Protein AF-A0A2S9G7D3-F1 (afdb_monomer)

Structure (mmCIF, N/CA/C/O backbone):
data_AF-A0A2S9G7D3-F1
#
_entry.id   AF-A0A2S9G7D3-F1
#
loop_
_atom_site.group_PDB
_atom_site.id
_atom_site.type_symbol
_atom_site.label_atom_id
_atom_site.label_alt_id
_atom_site.label_comp_id
_atom_site.label_asym_id
_atom_site.label_entity_id
_atom_site.label_seq_id
_atom_site.pdbx_PDB_ins_code
_atom_site.Cartn_x
_atom_site.Cartn_y
_atom_site.Cartn_z
_atom_site.occupancy
_atom_site.B_iso_or_equiv
_atom_site.auth_seq_id
_atom_site.auth_comp_id
_atom_site.auth_asym_id
_atom_site.auth_atom_id
_atom_site.pdbx_PDB_model_num
ATOM 1 N N . LEU A 1 1 ? -0.017 -9.501 -10.281 1.00 82.31 1 LEU A N 1
ATOM 2 C CA . LEU A 1 1 ? 1.269 -9.553 -9.528 1.00 82.31 1 LEU A CA 1
ATOM 3 C C . LEU A 1 1 ? 2.365 -10.360 -10.248 1.00 82.31 1 LEU A C 1
ATOM 5 O O . LEU A 1 1 ? 3.392 -10.679 -9.654 1.00 82.31 1 LEU A O 1
ATOM 9 N N . GLU A 1 2 ? 2.198 -10.610 -11.549 1.00 85.75 2 GLU A N 1
ATOM 10 C CA . GLU A 1 2 ? 3.141 -11.353 -12.394 1.00 85.75 2 GLU A CA 1
ATOM 11 C C . GLU A 1 2 ? 4.531 -10.708 -12.473 1.00 85.75 2 GLU A C 1
ATOM 13 O O . GLU A 1 2 ? 5.531 -11.374 -12.236 1.00 85.75 2 GLU A O 1
ATOM 18 N N . TYR A 1 3 ? 4.610 -9.385 -12.640 1.00 89.06 3 TYR A N 1
ATOM 19 C CA . TYR A 1 3 ? 5.899 -8.687 -12.677 1.00 89.06 3 TYR A CA 1
ATOM 20 C C . TYR A 1 3 ? 6.752 -8.952 -11.423 1.00 89.06 3 TYR A C 1
ATOM 22 O O . TYR A 1 3 ? 7.928 -9.299 -11.516 1.00 89.06 3 TYR A O 1
ATOM 30 N N . SER A 1 4 ? 6.153 -8.853 -10.232 1.00 89.50 4 SER A N 1
ATOM 31 C CA . SER A 1 4 ? 6.829 -9.180 -8.972 1.00 89.50 4 SER A CA 1
ATOM 32 C C . SER A 1 4 ? 7.192 -10.663 -8.869 1.00 89.50 4 SER A C 1
ATOM 34 O O . SER A 1 4 ? 8.219 -10.988 -8.282 1.00 89.50 4 SER A O 1
ATOM 36 N N . ARG A 1 5 ? 6.375 -11.567 -9.425 1.00 86.94 5 ARG A N 1
ATOM 37 C CA . ARG A 1 5 ? 6.662 -13.009 -9.451 1.00 86.94 5 ARG A CA 1
ATOM 38 C C . ARG A 1 5 ? 7.941 -13.308 -10.230 1.00 86.94 5 ARG A C 1
ATOM 40 O O . ARG A 1 5 ? 8.714 -14.142 -9.759 1.00 86.94 5 ARG A O 1
ATOM 47 N N . ASP A 1 6 ? 8.140 -12.620 -11.349 1.00 91.25 6 ASP A N 1
ATOM 48 C CA . ASP A 1 6 ? 9.212 -12.904 -12.305 1.00 91.25 6 ASP A CA 1
ATOM 49 C C . ASP A 1 6 ? 10.529 -12.185 -11.954 1.00 91.25 6 ASP A C 1
ATOM 51 O O . ASP A 1 6 ? 11.605 -12.669 -12.294 1.00 91.25 6 ASP A O 1
ATOM 55 N N . HIS A 1 7 ? 10.466 -11.060 -11.228 1.00 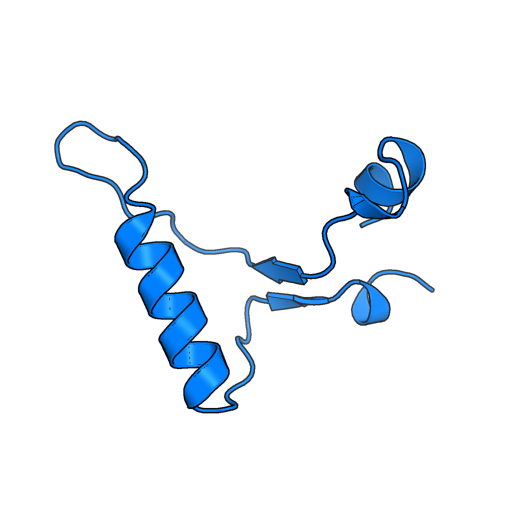93.50 7 HIS A N 1
ATOM 56 C CA . HIS A 1 7 ? 11.637 -10.215 -10.941 1.00 93.50 7 HIS A CA 1
ATOM 57 C C . HIS A 1 7 ? 12.115 -10.253 -9.483 1.00 93.50 7 HIS A C 1
ATOM 59 O O . HIS A 1 7 ? 13.196 -9.745 -9.183 1.00 93.50 7 HIS A O 1
ATOM 65 N N . LEU A 1 8 ? 11.328 -10.806 -8.554 1.00 93.88 8 LEU A N 1
ATOM 66 C CA . LEU A 1 8 ? 11.655 -10.806 -7.126 1.00 93.88 8 LEU A CA 1
ATOM 67 C C . LEU A 1 8 ? 11.781 -12.224 -6.571 1.00 93.88 8 LEU A C 1
ATOM 69 O O . LEU A 1 8 ? 10.989 -13.121 -6.873 1.00 93.88 8 LEU A O 1
ATOM 73 N N . ALA A 1 9 ? 12.749 -12.405 -5.669 1.00 94.12 9 ALA A N 1
ATOM 74 C CA . ALA A 1 9 ? 12.857 -13.621 -4.875 1.00 94.12 9 ALA A CA 1
ATOM 75 C C . ALA A 1 9 ? 11.563 -13.858 -4.063 1.00 94.12 9 ALA A C 1
ATOM 77 O O . ALA A 1 9 ? 10.913 -12.886 -3.669 1.00 94.12 9 ALA A O 1
ATOM 78 N N . PRO A 1 10 ? 11.182 -15.115 -3.756 1.00 90.19 10 PRO A N 1
ATOM 79 C CA . PRO A 1 10 ? 9.896 -15.439 -3.126 1.00 90.19 10 PRO A CA 1
ATOM 80 C C . PRO A 1 10 ? 9.559 -14.642 -1.860 1.00 90.19 10 PRO A C 1
ATOM 82 O O . PRO A 1 10 ? 8.402 -14.295 -1.644 1.00 90.19 10 PRO A O 1
ATOM 85 N N . TYR A 1 11 ? 10.566 -14.311 -1.051 1.00 91.56 11 TYR A N 1
ATOM 86 C CA . TYR A 1 11 ? 10.404 -13.560 0.196 1.00 91.56 11 TYR A CA 1
ATOM 87 C C . TYR A 1 11 ? 10.243 -12.041 0.001 1.00 91.56 11 TYR A C 1
ATOM 89 O O . TYR A 1 11 ? 9.836 -11.354 0.931 1.00 91.56 11 TYR A O 1
ATOM 97 N N . LEU A 1 12 ? 10.548 -11.513 -1.188 1.00 93.88 12 LEU A N 1
ATOM 98 C CA . LEU A 1 12 ? 10.357 -10.103 -1.550 1.00 93.88 12 LEU A CA 1
ATOM 99 C C . LEU A 1 12 ? 9.040 -9.860 -2.293 1.00 93.88 12 LEU A C 1
ATOM 101 O O . LEU A 1 12 ? 8.698 -8.715 -2.586 1.00 93.88 12 LEU A O 1
ATOM 105 N N . LYS A 1 13 ? 8.306 -10.923 -2.635 1.00 91.06 13 LYS A N 1
ATOM 106 C CA . LYS A 1 13 ? 7.063 -10.808 -3.395 1.00 91.06 13 LYS A CA 1
ATOM 107 C C . LYS A 1 13 ? 6.006 -10.085 -2.567 1.00 91.06 13 LYS A C 1
ATOM 109 O O . LYS A 1 13 ? 5.683 -10.481 -1.447 1.00 91.06 13 LYS A O 1
ATOM 114 N N . VAL A 1 14 ? 5.443 -9.039 -3.161 1.00 90.44 14 VAL A N 1
ATOM 115 C CA . VAL A 1 14 ? 4.312 -8.307 -2.594 1.00 90.44 14 VAL A CA 1
ATOM 116 C C . VAL A 1 14 ? 3.088 -9.222 -2.604 1.00 90.44 14 VAL A C 1
ATOM 118 O O . VAL A 1 14 ? 2.738 -9.783 -3.642 1.00 90.44 14 VAL A O 1
ATOM 121 N N . ARG A 1 15 ? 2.453 -9.390 -1.440 1.00 89.44 15 ARG A N 1
ATOM 122 C CA . ARG A 1 15 ? 1.275 -10.260 -1.277 1.00 89.44 15 ARG A CA 1
ATOM 123 C C . ARG A 1 15 ? -0.054 -9.525 -1.435 1.00 89.44 15 ARG A C 1
ATOM 125 O O . ARG A 1 15 ? -1.047 -10.157 -1.771 1.00 89.44 15 ARG A O 1
ATOM 132 N N . ARG A 1 16 ? -0.068 -8.220 -1.161 1.00 90.25 16 ARG A N 1
ATOM 133 C CA . ARG A 1 16 ? -1.248 -7.345 -1.158 1.00 90.25 16 ARG A CA 1
ATOM 134 C C . ARG A 1 16 ? -0.866 -6.014 -1.794 1.00 90.25 16 ARG A C 1
ATOM 136 O O . ARG A 1 16 ? 0.213 -5.498 -1.500 1.00 90.25 16 ARG A O 1
ATOM 143 N N . VAL A 1 17 ? -1.717 -5.484 -2.665 1.00 90.75 17 VAL A N 1
ATOM 144 C CA . VAL A 1 17 ? -1.538 -4.166 -3.286 1.00 90.75 17 VAL A CA 1
ATOM 145 C C . VAL A 1 17 ? -2.847 -3.389 -3.221 1.00 90.75 17 VAL A C 1
ATOM 147 O O . VAL A 1 17 ? -3.891 -3.921 -3.572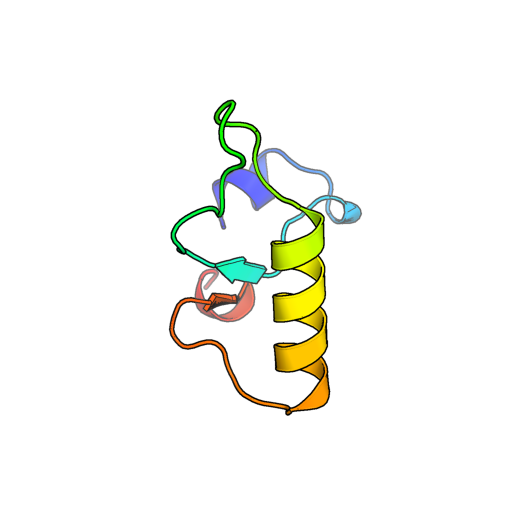 1.00 90.75 17 VAL A O 1
ATOM 150 N N . GLU A 1 18 ? -2.789 -2.136 -2.782 1.00 91.75 18 GLU A N 1
ATOM 151 C CA . GLU A 1 18 ? -3.937 -1.226 -2.730 1.00 91.75 18 GLU A CA 1
ATOM 152 C C . GLU A 1 18 ? -3.696 -0.057 -3.692 1.00 91.75 18 GLU A C 1
ATOM 154 O O . GLU A 1 18 ? -2.590 0.493 -3.745 1.00 91.75 18 GLU A O 1
ATOM 159 N N . PHE A 1 19 ? -4.730 0.341 -4.434 1.00 92.00 19 PHE A N 1
ATOM 160 C CA . PHE A 1 19 ? -4.729 1.600 -5.179 1.00 92.00 19 PHE A CA 1
ATOM 161 C C . PHE A 1 19 ? -5.458 2.667 -4.368 1.00 92.00 19 PHE A C 1
ATOM 163 O O . PHE A 1 19 ? -6.670 2.609 -4.189 1.00 92.00 19 PHE A O 1
ATOM 170 N N . PHE A 1 20 ? -4.703 3.644 -3.875 1.00 90.75 20 PHE A N 1
ATOM 171 C CA . PHE A 1 20 ? -5.213 4.706 -3.019 1.00 90.75 20 PHE A CA 1
ATOM 172 C C . PHE A 1 20 ? -4.413 5.995 -3.228 1.00 90.75 20 PHE A C 1
ATOM 174 O O . PHE A 1 20 ? -3.232 5.960 -3.594 1.00 90.75 20 PHE A O 1
ATOM 181 N N . ASP A 1 21 ? -5.042 7.138 -2.964 1.00 92.75 21 ASP A N 1
ATOM 182 C CA . ASP A 1 21 ? -4.373 8.433 -3.026 1.00 92.75 21 ASP A CA 1
ATOM 183 C C . ASP A 1 21 ? -3.336 8.563 -1.908 1.00 92.75 21 ASP A C 1
ATOM 185 O O . ASP A 1 21 ? -3.634 8.528 -0.716 1.00 92.75 21 ASP A O 1
ATOM 189 N N . LEU A 1 22 ? -2.070 8.730 -2.288 1.00 93.81 22 LEU A N 1
ATOM 190 C CA . LEU A 1 22 ? -0.982 8.750 -1.317 1.00 93.81 22 LEU A CA 1
ATOM 191 C C . LEU A 1 22 ? -1.001 10.054 -0.507 1.00 93.81 22 LEU A C 1
ATOM 193 O O . LEU A 1 22 ? -0.760 11.112 -1.095 1.00 93.81 22 LEU A O 1
ATOM 197 N N . PRO A 1 23 ? -1.163 10.013 0.833 1.00 94.50 23 PRO A N 1
ATOM 198 C CA . PRO A 1 23 ? -1.160 11.215 1.650 1.00 94.50 23 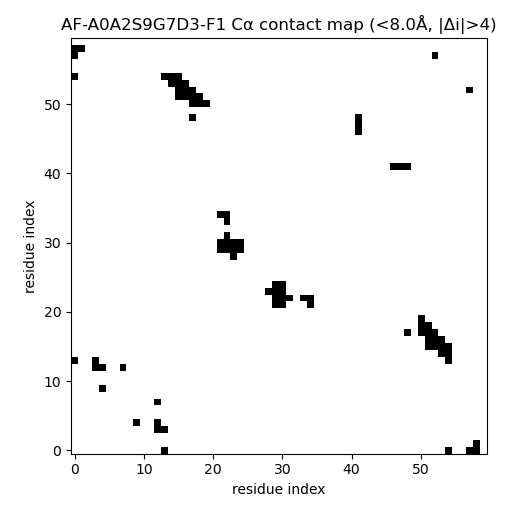PRO A CA 1
ATOM 199 C C . PRO A 1 23 ? 0.211 11.886 1.562 1.00 94.50 23 PRO A C 1
ATOM 201 O O . PRO A 1 23 ? 1.266 11.239 1.648 1.00 94.50 23 PRO A O 1
ATOM 204 N N . LYS A 1 24 ? 0.208 13.205 1.374 1.00 96.50 24 LYS A N 1
ATOM 205 C CA . LYS A 1 24 ? 1.416 14.011 1.184 1.00 96.50 24 LYS A CA 1
ATOM 206 C C . LYS A 1 24 ? 1.549 15.040 2.298 1.00 96.50 24 LYS A C 1
ATOM 208 O O . LYS A 1 24 ? 0.566 15.527 2.841 1.00 96.50 24 LYS A O 1
ATOM 213 N N . THR A 1 25 ? 2.782 15.397 2.634 1.00 94.44 25 THR A N 1
ATOM 214 C CA . THR A 1 25 ? 3.053 16.590 3.443 1.00 94.44 25 THR A CA 1
ATOM 215 C C . THR A 1 25 ? 2.914 17.856 2.597 1.00 94.44 25 THR A C 1
ATOM 217 O O . THR A 1 25 ? 2.899 17.781 1.370 1.00 94.44 25 THR A O 1
ATOM 220 N N . ILE A 1 26 ? 2.931 19.029 3.239 1.00 94.56 26 ILE A N 1
ATOM 221 C CA . ILE A 1 26 ? 2.973 20.339 2.558 1.00 94.56 26 ILE A CA 1
ATOM 222 C C . ILE A 1 26 ? 4.129 20.471 1.549 1.00 94.56 26 ILE A C 1
ATOM 224 O O . ILE A 1 26 ? 4.034 21.207 0.580 1.00 94.56 26 ILE A O 1
ATOM 228 N N . SER A 1 27 ? 5.216 19.722 1.756 1.00 94.62 27 SER A N 1
ATOM 229 C CA . SER A 1 27 ? 6.384 19.679 0.870 1.00 94.62 27 SER A CA 1
ATOM 230 C C . SER A 1 27 ? 6.291 18.563 -0.186 1.00 94.62 27 SER A C 1
ATOM 232 O O . SER A 1 27 ? 7.262 18.310 -0.894 1.00 94.62 27 SER A O 1
ATOM 234 N N . GLY A 1 28 ? 5.177 17.831 -0.261 1.00 94.50 28 GLY A N 1
ATOM 235 C CA . GLY A 1 28 ? 4.980 16.752 -1.227 1.00 94.50 28 GLY A CA 1
ATOM 236 C C . GLY A 1 28 ? 5.684 15.433 -0.880 1.00 94.50 28 GLY A C 1
ATOM 237 O O . GLY A 1 28 ? 5.794 14.555 -1.737 1.00 94.50 28 GLY A O 1
ATOM 238 N N . LYS A 1 29 ? 6.157 15.222 0.356 1.00 95.75 29 LYS A N 1
ATOM 239 C CA . LYS A 1 29 ? 6.698 13.909 0.773 1.00 95.75 29 LYS A CA 1
ATOM 240 C C . LYS A 1 29 ? 5.552 12.957 1.111 1.00 95.75 29 LYS A C 1
ATOM 242 O O . LYS A 1 29 ? 4.581 13.381 1.722 1.00 95.75 29 LYS A O 1
ATOM 247 N N . ILE A 1 30 ? 5.663 11.678 0.737 1.00 96.38 30 ILE A N 1
ATOM 248 C CA . ILE A 1 30 ? 4.662 10.660 1.114 1.00 96.38 30 ILE A CA 1
ATOM 249 C C . ILE A 1 30 ? 4.661 10.495 2.637 1.00 96.38 30 ILE A C 1
ATOM 251 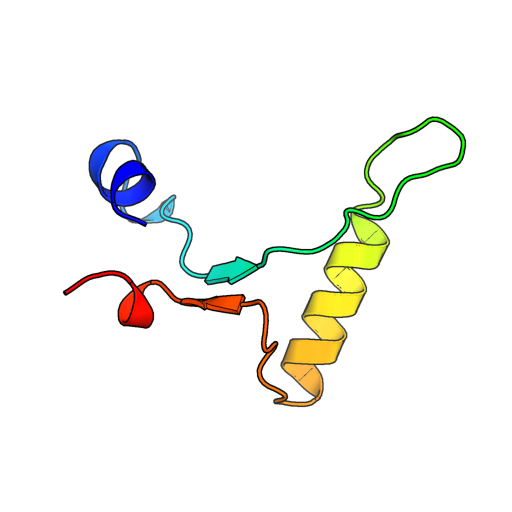O O . ILE A 1 30 ? 5.709 10.236 3.240 1.00 96.38 30 ILE A O 1
ATOM 255 N N . ARG A 1 31 ? 3.488 10.604 3.259 1.00 95.69 31 ARG A N 1
ATOM 256 C CA . ARG A 1 31 ? 3.301 10.519 4.707 1.00 95.69 31 ARG A CA 1
ATOM 257 C C . ARG A 1 31 ? 3.077 9.073 5.151 1.00 95.69 31 ARG A C 1
ATOM 259 O O . ARG A 1 31 ? 1.982 8.657 5.505 1.00 95.69 31 ARG A O 1
ATOM 266 N N . ARG A 1 32 ? 4.164 8.300 5.172 1.00 95.38 32 ARG A N 1
ATOM 267 C CA . ARG A 1 32 ? 4.139 6.856 5.480 1.00 95.38 32 ARG A CA 1
ATOM 268 C C . ARG A 1 32 ? 3.543 6.492 6.845 1.00 95.38 32 ARG A C 1
ATOM 270 O O . ARG A 1 32 ? 3.012 5.401 6.976 1.00 95.38 32 ARG A O 1
ATOM 277 N N . VAL A 1 33 ? 3.635 7.369 7.848 1.00 95.31 33 VAL A N 1
ATOM 278 C CA . VAL A 1 33 ? 3.050 7.111 9.180 1.00 95.31 33 VAL A CA 1
ATOM 279 C C . VAL A 1 33 ? 1.525 6.988 9.125 1.00 95.31 33 VAL A C 1
ATOM 281 O O . VAL A 1 33 ? 0.953 6.159 9.815 1.00 95.31 33 VAL A O 1
ATOM 284 N N . GLU A 1 34 ? 0.880 7.770 8.263 1.00 94.06 34 GLU A N 1
ATOM 285 C CA . GLU A 1 34 ? -0.571 7.740 8.084 1.00 94.06 34 GLU A CA 1
ATOM 286 C C . GLU A 1 34 ? -1.001 6.475 7.343 1.00 94.06 34 GLU A C 1
ATOM 288 O O . GLU A 1 34 ? -1.930 5.800 7.769 1.00 94.06 34 GLU A O 1
ATOM 293 N N . LEU A 1 35 ? -0.239 6.093 6.311 1.00 92.75 35 LEU A N 1
ATOM 294 C CA . LEU A 1 35 ? -0.433 4.822 5.609 1.00 92.75 35 LEU A CA 1
ATOM 295 C C . LEU A 1 35 ? -0.300 3.616 6.551 1.00 92.75 35 LEU A C 1
ATOM 297 O O . LEU A 1 35 ? -1.115 2.705 6.486 1.00 92.75 35 LEU A O 1
ATOM 301 N N . ARG A 1 36 ? 0.691 3.618 7.455 1.00 92.81 36 ARG A N 1
ATOM 302 C CA . ARG A 1 36 ? 0.853 2.544 8.453 1.00 92.81 36 ARG A CA 1
ATOM 303 C C . ARG A 1 36 ? -0.330 2.463 9.406 1.00 92.81 36 ARG A C 1
ATOM 305 O O . ARG A 1 36 ? -0.839 1.377 9.630 1.00 92.81 36 ARG A O 1
ATOM 312 N N . ARG A 1 37 ? -0.777 3.605 9.930 1.00 92.56 37 ARG A N 1
ATOM 313 C CA . ARG A 1 37 ? -1.916 3.646 10.846 1.00 92.56 37 ARG A CA 1
ATOM 314 C C . ARG A 1 37 ? -3.189 3.116 10.185 1.00 92.56 37 ARG A C 1
ATOM 316 O O . ARG A 1 37 ? -3.891 2.320 10.784 1.00 92.56 37 ARG A O 1
ATOM 323 N N . ARG A 1 38 ? -3.450 3.511 8.937 1.00 89.94 38 ARG A N 1
ATOM 324 C CA . ARG A 1 38 ? -4.591 3.008 8.163 1.00 89.94 38 ARG A CA 1
ATOM 325 C C . ARG A 1 38 ? -4.540 1.487 7.995 1.00 89.94 38 ARG A C 1
ATOM 327 O O . ARG A 1 38 ? -5.560 0.833 8.162 1.00 89.94 38 ARG A O 1
ATOM 334 N N . GLU A 1 39 ? -3.364 0.936 7.700 1.00 90.00 39 GLU A N 1
ATOM 335 C CA . GLU A 1 39 ? -3.169 -0.516 7.604 1.00 90.00 39 GLU A CA 1
ATOM 336 C C . GLU A 1 39 ? -3.412 -1.222 8.952 1.00 90.00 39 GLU A C 1
ATOM 338 O O . GLU A 1 39 ? -4.058 -2.266 9.000 1.00 90.00 39 GLU A O 1
ATOM 343 N N . GLU A 1 40 ? -2.938 -0.647 10.060 1.00 91.69 40 GLU A N 1
ATOM 344 C CA . GLU A 1 40 ? -3.184 -1.160 11.417 1.00 91.69 40 GLU A CA 1
ATOM 345 C C . GLU A 1 40 ? -4.681 -1.114 11.788 1.00 91.69 40 GLU A C 1
ATOM 347 O O . GLU A 1 40 ? -5.220 -2.083 12.331 1.00 91.69 40 GLU A O 1
ATOM 352 N N . ASP A 1 41 ? -5.375 -0.027 11.445 1.00 90.38 41 ASP A N 1
ATOM 353 C CA . ASP A 1 41 ? -6.813 0.152 11.673 1.00 90.38 41 ASP A CA 1
ATOM 354 C C . ASP A 1 41 ? -7.642 -0.843 10.826 1.00 90.38 41 ASP A C 1
ATOM 356 O O . ASP A 1 41 ? -8.580 -1.474 11.324 1.00 90.38 41 ASP A O 1
ATOM 360 N N . ALA A 1 42 ? -7.266 -1.065 9.563 1.00 87.25 42 ALA A N 1
ATOM 361 C CA . ALA A 1 42 ? -7.907 -2.057 8.695 1.00 87.25 42 ALA A CA 1
ATOM 362 C C . ALA A 1 42 ? -7.707 -3.490 9.221 1.00 87.25 42 ALA A C 1
ATOM 364 O O . ALA A 1 42 ? -8.661 -4.259 9.336 1.00 87.25 42 ALA A O 1
ATOM 365 N N . ASN A 1 43 ? -6.481 -3.831 9.625 1.00 87.06 43 ASN A N 1
ATOM 366 C CA . ASN A 1 43 ? -6.168 -5.152 10.168 1.00 87.06 43 ASN A CA 1
ATOM 367 C C . ASN A 1 43 ? -6.890 -5.418 11.504 1.00 87.06 43 ASN A C 1
ATOM 369 O O . ASN A 1 43 ? -7.376 -6.521 11.7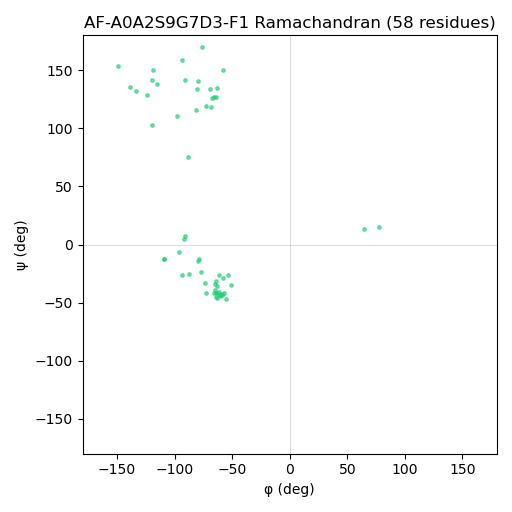41 1.00 87.06 43 ASN A O 1
ATOM 373 N N . SER A 1 44 ? -6.996 -4.410 12.375 1.00 89.50 44 SER A N 1
ATOM 374 C CA . SER A 1 44 ? -7.663 -4.550 13.680 1.00 89.50 44 SER A CA 1
ATOM 375 C C . SER A 1 44 ? -9.190 -4.621 13.588 1.00 89.50 44 SER A C 1
ATOM 377 O O . SER A 1 44 ? -9.814 -5.324 14.382 1.00 89.50 44 SER A O 1
ATOM 379 N N . SER A 1 45 ? -9.800 -3.935 12.619 1.00 86.88 45 SER A N 1
ATOM 380 C CA . SER A 1 45 ? -11.251 -3.971 12.389 1.00 86.88 45 SER A CA 1
ATOM 381 C C . SER A 1 45 ? -11.725 -5.223 11.644 1.00 86.88 45 SER A C 1
ATOM 383 O O . SER A 1 45 ? -12.928 -5.481 11.595 1.00 86.88 45 SER A O 1
ATOM 385 N N . GLY A 1 46 ? -10.803 -6.003 11.064 1.00 81.19 46 GLY A N 1
ATOM 386 C CA . GLY A 1 46 ? -11.129 -7.169 10.240 1.00 81.19 46 GLY A CA 1
ATOM 387 C C . GLY A 1 46 ? -11.882 -6.814 8.954 1.00 81.19 46 GLY A C 1
ATOM 388 O O . GLY A 1 46 ? -12.454 -7.700 8.319 1.00 81.19 46 GLY A O 1
ATOM 389 N N . GLN A 1 47 ? -11.917 -5.532 8.580 1.00 77.31 47 GLN A N 1
ATOM 390 C CA . GLN A 1 47 ? -12.574 -5.069 7.366 1.00 77.31 47 GLN A CA 1
ATOM 391 C C . GLN A 1 47 ? -11.670 -5.309 6.157 1.00 77.31 47 GLN A C 1
ATOM 393 O O . GLN A 1 47 ? -10.476 -5.004 6.173 1.00 77.31 47 GLN A O 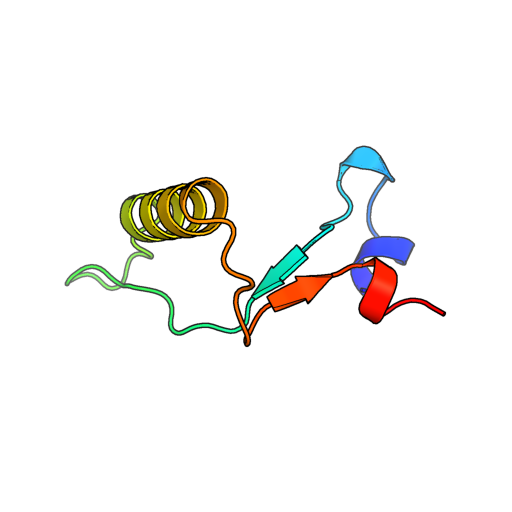1
ATOM 398 N N . SER A 1 48 ? -12.250 -5.853 5.091 1.00 75.19 48 SER A N 1
ATOM 399 C CA . SER A 1 48 ? -11.609 -5.898 3.782 1.00 75.19 48 SER A CA 1
ATOM 400 C C . SER A 1 48 ? -11.523 -4.487 3.205 1.00 75.19 48 SER A C 1
ATOM 402 O O . SER A 1 48 ? -12.502 -3.745 3.224 1.00 75.19 48 SER A O 1
ATOM 404 N N . ILE A 1 49 ? -10.357 -4.121 2.680 1.00 85.00 49 ILE A N 1
ATOM 405 C CA . ILE A 1 49 ? -10.183 -2.881 1.926 1.00 85.00 49 ILE A CA 1
ATOM 406 C C . ILE A 1 49 ? -10.668 -3.141 0.495 1.00 85.00 49 ILE A C 1
ATOM 408 O O . ILE A 1 49 ? -10.065 -3.936 -0.215 1.00 85.00 49 ILE A O 1
ATOM 412 N N . ASP A 1 50 ? -11.729 -2.468 0.052 1.00 86.31 50 ASP A N 1
ATOM 413 C CA . ASP A 1 50 ? -12.326 -2.710 -1.277 1.00 86.31 50 ASP A CA 1
ATOM 414 C C . ASP A 1 50 ? -11.366 -2.423 -2.444 1.00 86.31 50 ASP A C 1
ATOM 416 O O . ASP A 1 50 ? -11.487 -2.985 -3.530 1.00 86.31 50 ASP A O 1
ATOM 420 N N . THR A 1 51 ? -10.399 -1.533 -2.228 1.00 90.31 51 THR A N 1
ATOM 421 C CA . THR A 1 51 ? -9.370 -1.158 -3.206 1.00 90.31 51 THR A CA 1
ATOM 422 C C . THR A 1 51 ? -8.096 -2.001 -3.107 1.00 90.31 51 THR A C 1
ATOM 424 O O . THR A 1 51 ? -7.104 -1.685 -3.772 1.00 90.31 51 THR A O 1
ATOM 427 N N . GLU A 1 52 ? -8.098 -3.046 -2.276 1.00 90.62 52 GLU A N 1
ATOM 428 C CA . GLU A 1 52 ? -7.012 -4.016 -2.147 1.00 90.62 52 GLU A CA 1
ATOM 429 C C . GLU A 1 52 ? -7.193 -5.202 -3.095 1.00 90.62 52 GLU A C 1
ATOM 431 O O . GLU A 1 52 ? -8.279 -5.746 -3.258 1.00 90.62 52 GLU A O 1
ATOM 436 N N . TYR A 1 53 ? -6.072 -5.662 -3.646 1.00 90.69 53 TYR A N 1
ATOM 437 C CA . TYR A 1 53 ? -5.969 -6.878 -4.434 1.00 90.69 53 TYR A CA 1
ATOM 438 C C . TYR A 1 53 ? -4.916 -7.798 -3.823 1.00 90.69 53 TYR A C 1
ATOM 440 O O . TYR A 1 53 ? -3.766 -7.387 -3.595 1.00 90.69 53 TYR A O 1
ATOM 448 N N . ARG A 1 54 ? -5.279 -9.058 -3.579 1.00 90.12 54 ARG A N 1
ATOM 449 C CA . ARG A 1 54 ? -4.352 -10.053 -3.039 1.00 90.12 54 ARG A CA 1
ATOM 450 C C . ARG A 1 54 ? -3.693 -10.850 -4.151 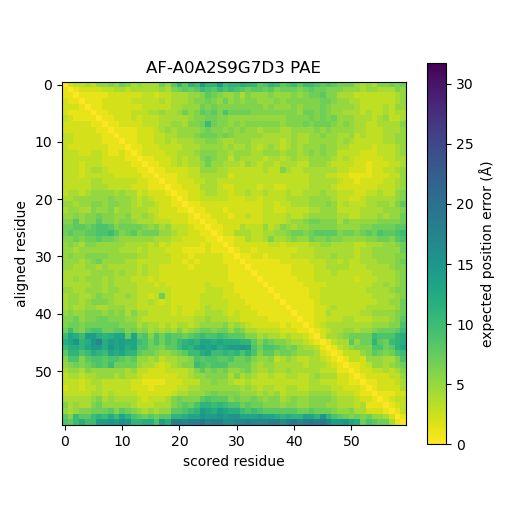1.00 90.12 54 ARG A C 1
ATOM 452 O O . ARG A 1 54 ? -4.169 -10.935 -5.278 1.00 90.12 54 ARG A O 1
ATOM 459 N N . TYR A 1 55 ? -2.552 -11.445 -3.824 1.00 88.44 55 TYR A N 1
ATOM 460 C CA . TYR A 1 55 ? -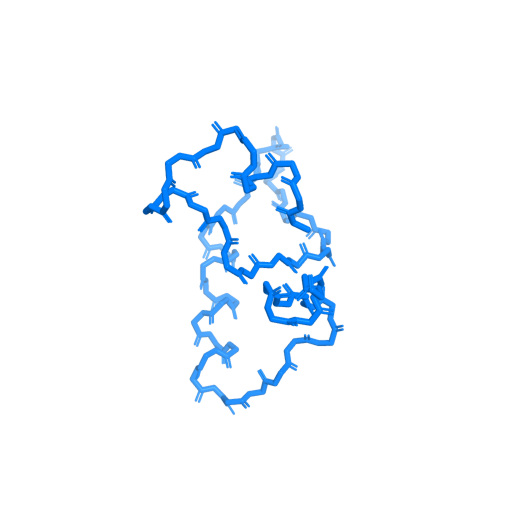1.830 -12.321 -4.743 1.00 88.44 55 TYR A CA 1
ATOM 461 C C . TYR A 1 55 ? -2.695 -13.485 -5.232 1.00 88.44 55 TYR A C 1
ATOM 463 O O . TYR A 1 55 ? -2.671 -13.790 -6.420 1.00 88.44 55 TYR A O 1
ATOM 471 N N . GLU A 1 56 ? -3.471 -14.081 -4.329 1.00 86.69 56 GLU A N 1
ATOM 472 C CA . GLU A 1 56 ? -4.400 -15.178 -4.624 1.00 86.69 56 GLU A CA 1
ATOM 473 C C . GLU A 1 56 ? -5.531 -14.776 -5.582 1.00 86.69 56 GLU A C 1
ATOM 475 O O . GLU A 1 56 ? -5.926 -15.589 -6.410 1.00 86.69 56 GLU A O 1
ATOM 480 N N . ASP A 1 57 ? -5.978 -13.516 -5.556 1.00 86.00 57 ASP A N 1
ATOM 481 C CA . ASP A 1 57 ? -7.046 -13.026 -6.440 1.00 86.00 57 ASP A CA 1
ATOM 482 C C . ASP A 1 57 ? -6.560 -12.770 -7.876 1.00 86.00 57 ASP A C 1
ATOM 484 O O . ASP A 1 57 ? -7.350 -12.722 -8.817 1.00 86.00 57 ASP A O 1
ATOM 488 N N . LEU A 1 58 ? -5.253 -12.543 -8.048 1.00 82.06 58 LEU A N 1
ATOM 489 C CA . LEU A 1 58 ? -4.661 -12.045 -9.294 1.00 82.06 58 LEU A CA 1
ATOM 490 C C . LEU A 1 58 ? -3.824 -13.076 -10.053 1.00 82.06 58 LEU A C 1
ATOM 492 O O . LEU A 1 58 ? -3.400 -12.793 -11.175 1.00 82.06 58 LEU A O 1
ATOM 496 N N . VAL A 1 59 ? -3.490 -14.207 -9.437 1.00 72.19 59 VAL A N 1
ATOM 497 C CA . VAL A 1 59 ? -2.639 -15.236 -10.043 1.00 72.19 59 VAL A CA 1
ATOM 498 C C . VAL A 1 59 ? -3.436 -16.531 -10.121 1.00 72.19 59 VAL A C 1
ATOM 500 O O . VAL A 1 59 ? -3.610 -17.203 -9.109 1.00 72.19 59 VAL A O 1
ATOM 503 N N . GLN A 1 60 ? -3.916 -16.844 -11.329 1.00 63.00 60 GLN A N 1
ATOM 504 C CA . GLN A 1 60 ? -4.390 -18.181 -11.699 1.00 63.00 60 GLN A CA 1
ATOM 505 C C . GLN A 1 60 ? -3.217 -19.141 -11.908 1.00 63.00 60 GLN A C 1
ATOM 507 O O . GLN A 1 60 ? -2.150 -18.682 -12.386 1.00 63.00 60 GLN A O 1
#

Solvent-accessible surface area (backbone atoms only — not comparable to full-atom values): 3873 Å² total; per-residue (Å²): 99,62,70,44,63,78,77,36,59,83,91,69,43,76,56,67,50,68,72,71,87,78,56,58,45,101,86,66,46,76,42,61,70,59,58,51,50,52,52,53,52,36,65,73,69,70,54,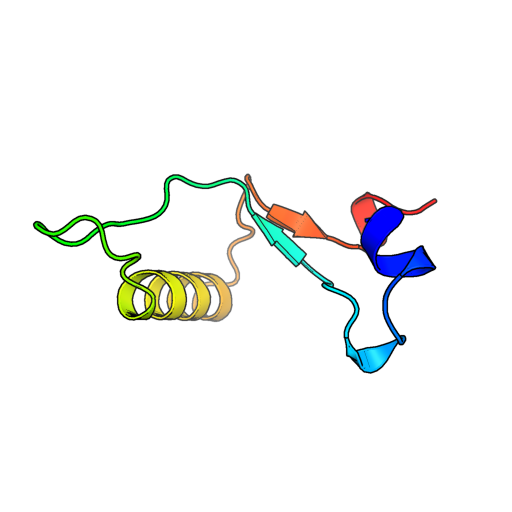82,59,88,54,51,48,44,44,77,82,61,56,133

Foldseek 3Di:
DVVLVVPDDPVPRDFKDFDDDFDADPVGHGPVVVVVVVVVVCVVVVDDDPRMDGPVNPPD

pLDDT: mean 89.54, std 6.03, range [63.0, 96.5]

Mean predicted aligned error: 4.45 Å

Secondary structure (DSSP, 8-state):
-HHHHHHS-GGG---EEE--PPPB-TTS-B-HHHHHHHHHHHHHHT---TTEEEHHHH--

Radius of gyration: 13.83 Å; Cα contacts (8 Å, |Δi|>4): 44; chains: 1; bounding box: 25×38×26 Å

Sequence (60 aa):
LEYSRDHLAPYLKVRRVEFFDLPKTISGKIRRVELRRREEDANSSGQSIDTEYRYEDLVQ